Protein AF-A0A920LKP8-F1 (afdb_monomer_lite)

Sequence (84 aa):
MKNIFILTCFLFNSALNFAQNIRDFSAEKFNDALKNNTGIILDVRTSKELSSGIIKNASTIDFMIKGLNLRLVKYKRKDNICLL

Radius of gyration: 19.39 Å; chains: 1; bounding box: 36×62×28 Å

Secondary structure (DSSP, 8-state):
-HHHHHHHHHHHGGG-----------HHHHHHHHHTT-SEEEE---HHHHTT---TTPEE--TTSTTHHHHHGGGTT-S-EEE-

Structure (mmCIF, N/CA/C/O backbone):
data_AF-A0A920LKP8-F1
#
_entry.id   AF-A0A920LKP8-F1
#
loop_
_atom_site.group_PDB
_atom_site.id
_atom_site.type_symbol
_atom_site.label_atom_id
_atom_site.label_alt_id
_atom_site.label_comp_id
_atom_site.label_asym_id
_atom_site.label_entity_id
_atom_site.label_seq_id
_atom_site.pdbx_PDB_ins_code
_atom_site.Cartn_x
_atom_site.Cartn_y
_atom_site.Cartn_z
_atom_site.occupancy
_atom_site.B_iso_or_equiv
_atom_site.auth_seq_id
_atom_site.auth_comp_id
_atom_site.auth_asym_id
_atom_site.auth_atom_id
_atom_site.pdbx_PDB_model_num
ATOM 1 N N . MET A 1 1 ? 21.505 49.540 4.834 1.00 52.50 1 MET A N 1
ATOM 2 C CA . MET A 1 1 ? 22.165 48.209 4.837 1.00 52.50 1 MET A CA 1
ATOM 3 C C . MET A 1 1 ? 21.627 47.257 5.914 1.00 52.50 1 MET A C 1
ATOM 5 O O . MET A 1 1 ? 21.448 46.091 5.605 1.00 52.50 1 MET A O 1
ATOM 9 N N . LYS A 1 2 ? 21.277 47.722 7.129 1.00 52.75 2 LYS A N 1
ATOM 10 C CA . LYS A 1 2 ? 20.656 46.892 8.192 1.00 52.75 2 LYS A CA 1
ATOM 11 C C . LYS A 1 2 ? 19.339 46.198 7.786 1.00 52.75 2 LYS A C 1
ATOM 13 O O . LYS A 1 2 ? 19.131 45.042 8.127 1.00 52.75 2 LYS A O 1
ATOM 18 N N . ASN A 1 3 ? 18.495 46.869 6.998 1.00 55.84 3 ASN A N 1
ATOM 19 C CA . ASN A 1 3 ? 17.167 46.349 6.631 1.00 55.84 3 ASN A CA 1
ATOM 20 C C . ASN A 1 3 ? 17.210 45.230 5.570 1.00 55.84 3 ASN A C 1
ATOM 22 O O . ASN A 1 3 ? 16.285 44.431 5.493 1.00 55.84 3 ASN A O 1
ATOM 26 N N . ILE A 1 4 ? 18.290 45.139 4.783 1.00 60.69 4 ILE A N 1
ATOM 27 C CA . ILE A 1 4 ? 18.487 44.070 3.786 1.00 60.69 4 ILE A CA 1
ATOM 28 C C . ILE A 1 4 ? 18.884 42.753 4.462 1.00 60.69 4 ILE A C 1
ATOM 30 O O . ILE A 1 4 ? 18.436 41.694 4.036 1.00 60.69 4 ILE A O 1
ATOM 34 N N . PHE A 1 5 ? 19.637 42.823 5.564 1.00 58.62 5 PHE A N 1
ATOM 35 C CA . PHE A 1 5 ? 20.079 41.643 6.310 1.00 58.62 5 PHE A CA 1
ATOM 36 C C . PHE A 1 5 ? 18.910 40.908 6.995 1.00 58.62 5 PHE A C 1
ATOM 38 O O . PHE A 1 5 ? 18.869 39.681 7.030 1.00 58.62 5 PHE A O 1
ATOM 45 N N . ILE A 1 6 ? 17.909 41.657 7.476 1.00 61.47 6 ILE A N 1
ATOM 46 C CA . ILE A 1 6 ? 16.693 41.096 8.092 1.00 61.47 6 ILE A CA 1
ATOM 47 C C . ILE A 1 6 ? 15.835 40.367 7.047 1.00 61.47 6 ILE A C 1
ATOM 49 O O . ILE A 1 6 ? 15.316 39.283 7.320 1.00 61.47 6 ILE A O 1
ATOM 53 N N . LEU A 1 7 ? 15.733 40.918 5.833 1.00 58.31 7 LEU A N 1
ATOM 54 C CA . LEU A 1 7 ? 14.959 40.315 4.747 1.00 58.31 7 LEU A CA 1
ATOM 55 C C . LEU A 1 7 ? 15.572 38.982 4.283 1.00 58.31 7 LEU A C 1
ATOM 57 O O . LEU A 1 7 ? 14.846 38.021 4.037 1.00 58.31 7 LEU A O 1
ATOM 61 N N . THR A 1 8 ? 16.904 38.879 4.245 1.00 59.41 8 THR A N 1
ATOM 62 C CA . THR A 1 8 ? 17.602 37.629 3.898 1.00 59.41 8 THR A CA 1
ATOM 63 C C . THR A 1 8 ? 17.434 36.522 4.946 1.00 59.41 8 THR A C 1
ATOM 65 O O . THR A 1 8 ? 17.351 35.351 4.578 1.00 59.41 8 THR A O 1
ATOM 68 N N . CYS A 1 9 ? 17.297 36.858 6.234 1.00 58.59 9 CYS A N 1
ATOM 69 C CA . CYS A 1 9 ? 17.060 35.872 7.298 1.00 58.59 9 CYS A CA 1
ATOM 70 C C . CYS A 1 9 ? 15.622 35.317 7.307 1.00 58.59 9 CYS A C 1
ATOM 72 O O . CYS A 1 9 ? 15.415 34.156 7.670 1.00 58.59 9 CYS A O 1
ATOM 74 N N . PHE A 1 10 ? 14.633 36.113 6.882 1.00 58.31 10 PHE A N 1
ATOM 75 C CA . PHE A 1 10 ? 13.239 35.662 6.760 1.00 58.31 10 PHE A CA 1
ATOM 76 C C . PHE A 1 10 ? 13.036 34.678 5.600 1.00 58.31 10 PHE A C 1
ATOM 78 O O . PHE A 1 10 ? 12.258 33.733 5.723 1.00 58.31 10 PHE A O 1
ATOM 85 N N . LEU A 1 11 ? 13.766 34.851 4.495 1.00 58.91 11 LEU A N 1
ATOM 86 C CA . LE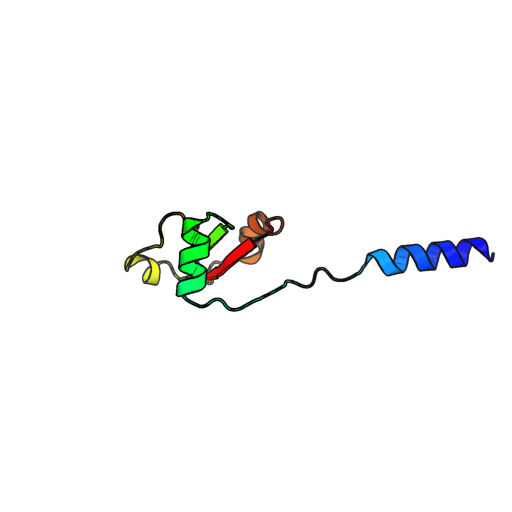U A 1 11 ? 13.642 33.974 3.326 1.00 58.91 11 LEU A CA 1
ATOM 87 C C . LEU 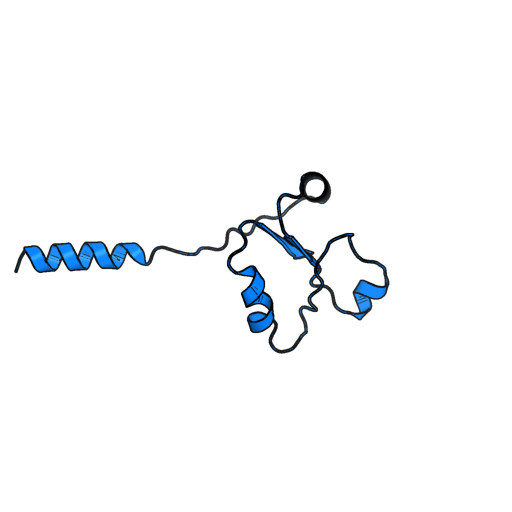A 1 11 ? 14.300 32.600 3.539 1.00 58.91 11 LEU A C 1
ATOM 89 O O . LEU A 1 11 ? 13.781 31.598 3.049 1.00 58.91 11 LEU A O 1
ATOM 93 N N . PHE A 1 12 ? 15.376 32.521 4.332 1.00 55.59 12 PHE A N 1
ATOM 94 C CA . PHE A 1 12 ? 16.093 31.263 4.588 1.00 55.59 12 PHE A CA 1
ATOM 95 C C . PHE A 1 12 ? 15.328 30.264 5.477 1.00 55.59 12 PHE A C 1
ATOM 97 O O . PHE A 1 12 ? 15.532 29.060 5.349 1.00 55.59 12 PHE A O 1
ATOM 104 N N . ASN A 1 13 ? 14.410 30.725 6.337 1.00 54.81 13 ASN A N 1
ATOM 105 C CA . ASN A 1 13 ? 13.619 29.835 7.204 1.00 54.81 13 ASN A CA 1
ATOM 106 C C . ASN A 1 13 ? 12.419 29.181 6.498 1.00 54.81 13 ASN A C 1
ATOM 108 O O . ASN A 1 13 ? 11.863 28.214 7.007 1.00 54.81 13 ASN A O 1
ATOM 112 N N . SER A 1 14 ? 12.015 29.658 5.317 1.00 55.72 14 SER A N 1
ATOM 113 C CA . SER A 1 14 ? 10.885 29.069 4.577 1.00 55.72 14 SER A CA 1
ATOM 114 C C . SER A 1 14 ? 11.219 27.744 3.871 1.00 55.72 14 SER A C 1
ATOM 116 O O . SER A 1 14 ? 10.320 27.047 3.410 1.00 55.72 14 SER A O 1
ATOM 118 N N . ALA A 1 15 ? 12.498 27.354 3.833 1.00 54.25 15 ALA A N 1
ATOM 119 C CA . ALA A 1 15 ? 12.967 26.095 3.249 1.00 54.25 15 ALA A CA 1
ATOM 120 C C . ALA A 1 15 ? 12.893 24.896 4.223 1.00 54.25 15 ALA A C 1
ATOM 122 O O . ALA A 1 15 ? 13.558 23.878 4.022 1.00 54.25 15 ALA A O 1
ATOM 123 N N . LEU A 1 16 ? 12.115 25.008 5.304 1.00 53.97 16 LEU A N 1
ATOM 124 C CA . LEU A 1 16 ? 11.994 23.974 6.327 1.00 53.97 16 LEU A CA 1
ATOM 125 C C . LEU A 1 16 ? 11.188 22.764 5.821 1.00 53.97 16 LEU A C 1
ATOM 127 O O . LEU A 1 16 ? 9.963 22.763 5.796 1.00 53.97 16 LEU A O 1
ATOM 131 N N . ASN A 1 17 ? 11.935 21.714 5.476 1.00 57.53 17 ASN A N 1
ATOM 132 C CA . ASN A 1 17 ? 11.642 20.302 5.735 1.00 57.53 17 ASN A CA 1
ATOM 133 C C . ASN A 1 17 ? 10.220 19.804 5.413 1.00 57.53 17 ASN A C 1
ATOM 135 O O . ASN A 1 17 ? 9.409 19.572 6.309 1.00 57.53 17 ASN A O 1
ATOM 139 N N . PHE A 1 18 ? 9.984 19.432 4.153 1.00 59.19 18 PHE A N 1
ATOM 140 C CA . PHE A 1 18 ? 9.001 18.389 3.832 1.00 59.19 18 PHE A CA 1
ATOM 141 C C . PHE A 1 18 ? 9.552 17.015 4.248 1.00 59.19 18 PHE A C 1
ATOM 143 O O . PHE A 1 18 ? 9.879 16.177 3.407 1.00 59.19 18 PHE A O 1
ATOM 150 N N . ALA A 1 19 ? 9.718 16.788 5.551 1.00 67.06 19 ALA A N 1
ATOM 151 C CA . ALA A 1 19 ? 10.036 15.463 6.061 1.00 67.06 19 ALA A CA 1
ATOM 152 C C . ALA A 1 19 ? 8.783 14.586 5.926 1.00 67.06 19 ALA A C 1
ATOM 154 O O . ALA A 1 19 ? 7.745 14.878 6.521 1.00 67.06 19 ALA A O 1
ATOM 155 N N . GLN A 1 20 ? 8.860 13.526 5.120 1.00 71.19 20 GLN A N 1
ATOM 156 C CA . GLN A 1 20 ? 7.793 12.528 5.067 1.00 71.19 20 GLN A CA 1
ATOM 157 C C . GLN A 1 20 ? 7.700 11.838 6.431 1.00 71.19 20 GLN A C 1
ATOM 159 O O . GLN A 1 20 ? 8.697 11.341 6.951 1.00 71.19 20 GLN A O 1
ATOM 164 N N . ASN A 1 21 ? 6.504 11.822 7.020 1.00 80.12 21 ASN A N 1
ATOM 165 C CA . ASN A 1 21 ? 6.265 11.143 8.285 1.00 80.12 21 ASN A CA 1
ATOM 166 C C . ASN A 1 21 ? 5.869 9.688 8.003 1.00 80.12 21 ASN A C 1
ATOM 168 O O . ASN A 1 21 ? 4.704 9.398 7.738 1.00 80.12 21 ASN A O 1
ATOM 172 N N . ILE A 1 22 ? 6.855 8.790 8.002 1.00 84.69 22 ILE A N 1
ATOM 173 C CA . ILE A 1 22 ? 6.631 7.351 7.833 1.00 84.69 22 ILE A CA 1
ATOM 174 C C . ILE A 1 22 ? 6.384 6.748 9.216 1.00 84.69 22 ILE A C 1
ATOM 176 O O . ILE A 1 22 ? 7.184 6.940 10.132 1.00 84.69 22 ILE A O 1
ATOM 180 N N . ARG A 1 23 ? 5.263 6.039 9.369 1.00 85.81 23 ARG A N 1
ATOM 181 C CA . ARG A 1 23 ? 4.911 5.307 10.590 1.00 85.81 23 ARG A CA 1
ATOM 182 C C . ARG A 1 23 ? 4.440 3.918 10.217 1.00 85.81 23 ARG A C 1
ATOM 184 O O . ARG A 1 23 ? 3.592 3.780 9.338 1.00 85.81 23 ARG A O 1
ATOM 191 N N . ASP A 1 24 ? 4.928 2.926 10.944 1.00 88.44 24 ASP A N 1
ATOM 192 C CA . ASP A 1 24 ? 4.419 1.569 10.825 1.00 88.44 24 ASP A CA 1
ATOM 193 C C . ASP A 1 24 ? 3.028 1.465 11.458 1.00 88.44 24 ASP A C 1
ATOM 195 O O . ASP A 1 24 ? 2.710 2.116 12.461 1.00 88.44 24 ASP A O 1
ATOM 199 N N . PHE A 1 25 ? 2.191 0.619 10.866 1.00 83.25 25 PHE A N 1
ATOM 200 C CA . PHE A 1 25 ? 0.850 0.316 11.346 1.00 83.25 25 PHE A CA 1
ATOM 201 C C . PHE A 1 25 ? 0.732 -1.178 11.628 1.00 83.25 25 PHE A C 1
ATOM 203 O O . PHE A 1 25 ? 1.189 -2.009 10.848 1.00 83.25 25 PHE A O 1
ATOM 210 N N . SER A 1 26 ? 0.071 -1.529 12.733 1.00 90.50 26 SER A N 1
ATOM 211 C CA . SER A 1 26 ? -0.397 -2.901 12.917 1.00 90.50 26 SER A CA 1
ATOM 212 C C . SER A 1 26 ? -1.561 -3.182 11.965 1.00 90.50 26 SER A C 1
ATOM 214 O O . SER A 1 26 ? -2.297 -2.269 11.582 1.00 90.50 26 SER A O 1
ATOM 216 N N . ALA A 1 27 ? -1.775 -4.457 11.632 1.00 88.56 27 ALA A N 1
ATOM 217 C CA . ALA A 1 27 ? -2.911 -4.878 10.813 1.00 88.56 27 ALA A CA 1
ATOM 218 C C . ALA A 1 27 ? -4.265 -4.444 11.412 1.00 88.56 27 ALA A C 1
ATOM 220 O O . ALA A 1 27 ? -5.176 -4.062 10.683 1.00 88.56 27 ALA A O 1
ATOM 221 N N . GLU A 1 28 ? -4.386 -4.446 12.743 1.00 90.69 28 GLU A N 1
ATOM 222 C CA . GLU A 1 28 ? -5.572 -3.964 13.458 1.00 90.69 28 GLU A CA 1
ATOM 223 C C . GLU A 1 28 ? -5.818 -2.468 13.213 1.00 90.69 28 GLU A C 1
ATOM 225 O O . GLU A 1 28 ? -6.881 -2.090 12.722 1.00 90.69 28 GLU A O 1
ATOM 230 N N . LYS A 1 29 ? -4.805 -1.620 13.442 1.00 86.06 29 LYS A N 1
ATOM 231 C CA . LYS A 1 29 ? -4.918 -0.172 13.201 1.00 86.06 29 LYS A CA 1
ATOM 232 C C . LYS A 1 29 ? -5.172 0.149 11.730 1.00 86.06 29 LYS A C 1
ATOM 234 O O . LYS A 1 29 ? -5.872 1.110 11.422 1.00 86.06 29 LYS A O 1
ATOM 239 N N . PHE A 1 30 ? -4.609 -0.645 10.822 1.00 86.38 30 PHE A N 1
ATOM 240 C CA . PHE A 1 30 ? -4.876 -0.522 9.394 1.00 86.38 30 PHE A CA 1
ATOM 241 C C . PHE A 1 30 ? -6.342 -0.847 9.076 1.00 86.38 30 PHE A C 1
ATOM 243 O O . PHE A 1 30 ? -7.004 -0.060 8.406 1.00 86.38 30 PHE A O 1
ATOM 250 N N . ASN A 1 31 ? -6.891 -1.935 9.623 1.00 87.06 31 ASN A N 1
ATOM 251 C CA . ASN A 1 31 ? -8.307 -2.275 9.461 1.00 87.06 31 ASN A CA 1
ATOM 252 C C . ASN A 1 31 ? -9.248 -1.188 9.999 1.00 87.06 31 ASN A C 1
ATOM 254 O O . ASN A 1 31 ? -10.286 -0.923 9.391 1.00 87.06 31 ASN A O 1
ATOM 258 N N . ASP A 1 32 ? -8.897 -0.530 11.099 1.00 85.56 32 ASP A N 1
ATOM 259 C CA . ASP A 1 32 ? -9.689 0.593 11.608 1.00 85.56 32 ASP A CA 1
ATOM 260 C C . ASP A 1 32 ? -9.589 1.828 10.703 1.00 85.56 32 ASP A C 1
ATOM 262 O O . ASP A 1 32 ? -10.598 2.487 10.440 1.00 85.56 32 ASP A O 1
ATOM 266 N N . ALA A 1 33 ? -8.409 2.107 10.142 1.00 80.06 33 ALA A N 1
ATOM 267 C CA . ALA A 1 33 ? -8.233 3.158 9.140 1.00 80.06 33 ALA A CA 1
ATOM 268 C C . ALA A 1 33 ? -9.052 2.890 7.860 1.00 80.06 33 ALA A C 1
ATOM 270 O O . ALA A 1 33 ? -9.637 3.821 7.299 1.00 80.06 33 ALA A O 1
ATOM 271 N N . LEU A 1 34 ? -9.162 1.621 7.436 1.00 81.56 34 LEU A N 1
ATOM 272 C CA . LEU A 1 34 ? -10.019 1.207 6.317 1.00 81.56 34 LEU A CA 1
ATOM 273 C C . LEU A 1 34 ? -11.494 1.523 6.583 1.00 81.56 34 LEU A C 1
ATOM 275 O O . LEU A 1 34 ? -12.162 2.106 5.728 1.00 81.56 34 LEU A O 1
ATOM 279 N N . LYS A 1 35 ? -12.007 1.151 7.763 1.00 84.19 35 LYS A N 1
ATOM 280 C CA . LYS A 1 35 ? -13.415 1.377 8.143 1.00 84.19 35 LYS A CA 1
ATOM 281 C C . LYS A 1 35 ? -13.764 2.862 8.194 1.00 84.19 35 LYS A C 1
ATOM 283 O O . LYS A 1 35 ? -14.859 3.247 7.797 1.00 84.19 35 LYS A O 1
ATOM 288 N N . ASN A 1 36 ? -12.822 3.680 8.655 1.00 82.81 36 ASN A N 1
ATOM 289 C CA . ASN A 1 36 ? -13.015 5.115 8.850 1.00 82.81 36 ASN A CA 1
ATOM 290 C C . ASN A 1 36 ? -12.654 5.959 7.610 1.00 82.81 36 ASN A C 1
ATOM 292 O O . ASN A 1 36 ? -12.784 7.180 7.649 1.00 82.81 36 ASN A O 1
ATOM 296 N N . ASN A 1 37 ? -12.214 5.326 6.514 1.00 76.12 37 ASN A N 1
ATOM 297 C CA . ASN A 1 37 ? -11.848 5.964 5.244 1.00 76.12 37 ASN A CA 1
ATOM 298 C C . ASN A 1 37 ? -10.844 7.127 5.400 1.00 76.12 37 ASN A C 1
ATOM 300 O O . ASN A 1 37 ? -10.967 8.175 4.763 1.00 76.12 37 ASN A O 1
ATOM 304 N N . THR A 1 38 ? -9.848 6.960 6.276 1.00 79.25 38 THR A N 1
ATOM 305 C CA . THR A 1 38 ? -8.955 8.049 6.718 1.00 79.25 38 THR A CA 1
ATOM 306 C C . THR A 1 38 ? -7.780 8.334 5.774 1.00 79.25 38 THR A C 1
ATOM 308 O O . THR A 1 38 ? -6.908 9.139 6.109 1.00 79.25 38 THR A O 1
ATOM 311 N N . GLY A 1 39 ? -7.719 7.690 4.604 1.00 82.56 39 GLY A N 1
ATOM 312 C CA . GLY A 1 39 ? -6.612 7.846 3.661 1.00 82.56 39 GLY A CA 1
ATOM 313 C C . GLY A 1 39 ? -6.754 7.035 2.374 1.00 82.56 39 GLY A C 1
ATOM 314 O O . GLY A 1 39 ? -7.763 6.373 2.138 1.00 82.56 39 GLY A O 1
ATOM 315 N N . ILE A 1 40 ? -5.723 7.103 1.530 1.00 87.44 40 ILE A N 1
ATOM 316 C CA . ILE A 1 40 ? -5.617 6.295 0.308 1.00 87.44 40 ILE A CA 1
ATOM 317 C C . ILE A 1 40 ? -4.826 5.031 0.617 1.00 87.44 40 ILE A C 1
ATOM 319 O O . ILE A 1 40 ? -3.729 5.107 1.163 1.00 87.44 40 ILE A O 1
ATOM 323 N N . ILE A 1 41 ? -5.348 3.883 0.196 1.00 89.31 41 ILE A N 1
ATOM 324 C CA . ILE A 1 41 ? -4.628 2.612 0.254 1.00 89.31 41 ILE A CA 1
ATOM 325 C C . ILE A 1 41 ? -3.926 2.413 -1.084 1.00 89.31 41 ILE A C 1
ATOM 327 O O . ILE A 1 41 ? -4.560 2.496 -2.144 1.00 89.31 41 ILE A O 1
ATOM 331 N N . LEU A 1 42 ? -2.628 2.156 -1.033 1.00 90.81 42 LEU A N 1
ATOM 332 C CA . LEU A 1 42 ? -1.803 1.887 -2.195 1.00 90.81 42 LEU A CA 1
ATOM 333 C C . LEU A 1 42 ? -1.138 0.521 -2.020 1.00 90.81 42 LEU A C 1
ATOM 335 O O . LEU A 1 42 ? -0.210 0.376 -1.234 1.00 90.81 42 LEU A O 1
ATOM 339 N N . ASP A 1 43 ? -1.638 -0.466 -2.753 1.00 92.00 43 ASP A N 1
ATOM 340 C CA . ASP A 1 43 ? -1.053 -1.802 -2.833 1.00 92.00 43 ASP A CA 1
ATOM 341 C C . ASP A 1 43 ? 0.093 -1.744 -3.845 1.00 92.00 43 ASP A C 1
ATOM 343 O O . ASP A 1 43 ? -0.139 -1.497 -5.040 1.00 92.00 43 ASP A O 1
ATOM 347 N N . VAL A 1 44 ? 1.327 -1.861 -3.354 1.00 93.06 44 VAL A N 1
ATOM 348 C CA . VAL A 1 44 ? 2.519 -1.691 -4.187 1.00 93.06 44 VAL A CA 1
ATOM 349 C C . VAL A 1 44 ? 3.049 -3.009 -4.743 1.00 93.06 44 VAL A C 1
ATOM 351 O O . VAL A 1 44 ? 4.048 -3.002 -5.461 1.00 93.06 44 VAL A O 1
ATOM 354 N N . ARG A 1 45 ? 2.388 -4.134 -4.442 1.00 94.31 45 ARG A N 1
ATOM 355 C CA . ARG A 1 45 ? 2.809 -5.477 -4.855 1.00 94.31 45 ARG A CA 1
ATOM 356 C C . ARG A 1 45 ? 2.869 -5.632 -6.375 1.00 94.31 45 ARG A C 1
ATOM 358 O O . ARG A 1 45 ? 2.215 -4.913 -7.138 1.00 94.31 45 ARG A O 1
ATOM 365 N N . THR A 1 46 ? 3.643 -6.615 -6.827 1.00 93.62 46 THR A N 1
ATOM 366 C CA . THR A 1 46 ? 3.735 -6.935 -8.253 1.00 93.62 46 THR A CA 1
ATOM 367 C C . THR A 1 46 ? 2.418 -7.482 -8.788 1.00 93.62 46 THR A C 1
ATOM 369 O O . THR A 1 46 ? 1.628 -8.108 -8.076 1.00 93.62 46 THR A O 1
ATOM 372 N N . SER A 1 47 ? 2.213 -7.348 -10.096 1.00 90.31 47 SER A N 1
ATOM 373 C CA . SER A 1 47 ? 1.011 -7.881 -10.761 1.00 90.31 47 SER A CA 1
ATOM 374 C C . SER A 1 47 ? 0.793 -9.387 -10.519 1.00 90.31 47 SER A C 1
ATOM 376 O O . SER A 1 47 ? -0.346 -9.852 -10.473 1.00 90.31 47 SER A O 1
ATOM 378 N N . LYS A 1 48 ? 1.875 -10.158 -10.326 1.00 92.62 48 LYS A N 1
ATOM 379 C CA . LYS A 1 48 ? 1.806 -11.592 -10.010 1.00 92.62 48 LYS A CA 1
ATOM 380 C C . LYS A 1 48 ? 1.258 -11.839 -8.603 1.00 92.62 48 LYS A C 1
ATOM 382 O O . LYS A 1 48 ? 0.451 -12.745 -8.422 1.00 92.62 48 LYS A O 1
ATOM 387 N N . GLU A 1 49 ? 1.653 -11.036 -7.622 1.00 93.44 49 GLU A N 1
ATOM 388 C CA . GLU A 1 49 ? 1.184 -11.153 -6.236 1.00 93.44 49 GLU A CA 1
ATOM 389 C C . GLU A 1 49 ? -0.288 -10.743 -6.090 1.00 93.44 49 GLU A C 1
ATOM 391 O O . GLU A 1 49 ? -1.029 -11.387 -5.345 1.00 93.44 49 GLU A O 1
ATOM 396 N N . LEU A 1 50 ? -0.744 -9.746 -6.860 1.00 92.62 50 LEU A N 1
ATOM 397 C CA . LEU A 1 50 ? -2.145 -9.291 -6.866 1.00 92.62 50 LEU A CA 1
ATOM 398 C C . LEU A 1 50 ? -3.137 -10.378 -7.320 1.00 92.62 50 LEU A C 1
ATOM 400 O O . LEU A 1 50 ? -4.313 -10.317 -6.966 1.00 92.62 50 LEU A O 1
ATOM 404 N N . SER A 1 51 ? -2.678 -11.396 -8.058 1.00 89.88 51 SER A N 1
ATOM 405 C CA . SER A 1 51 ? -3.523 -12.522 -8.494 1.00 89.88 51 SER A CA 1
ATOM 406 C C . SER A 1 51 ? -4.117 -13.334 -7.333 1.00 89.88 51 SER A C 1
ATOM 408 O O . SER A 1 51 ? -5.131 -14.004 -7.511 1.00 89.88 51 SER A O 1
ATOM 410 N N . SER A 1 52 ? -3.526 -13.230 -6.138 1.00 88.31 52 SER A N 1
ATOM 411 C CA . SER A 1 52 ? -4.018 -13.855 -4.904 1.00 88.31 52 SER A CA 1
ATOM 412 C C . SER A 1 52 ? -5.176 -13.096 -4.241 1.00 88.31 52 SER A C 1
ATOM 414 O O . SER A 1 52 ? -5.786 -13.604 -3.301 1.00 88.31 52 SER A O 1
ATOM 416 N N . GLY A 1 53 ? -5.491 -11.893 -4.726 1.00 90.81 53 GLY A N 1
ATOM 417 C CA . GLY A 1 53 ? -6.526 -11.024 -4.182 1.00 90.81 53 GLY A CA 1
ATOM 418 C C . GLY A 1 53 ? -6.007 -9.624 -3.867 1.00 90.81 53 GLY A C 1
ATOM 419 O O . GLY A 1 53 ? -4.809 -9.391 -3.686 1.00 90.81 53 GLY A O 1
ATOM 420 N N . ILE A 1 54 ? -6.946 -8.682 -3.793 1.00 90.44 54 ILE A N 1
ATOM 421 C CA . ILE A 1 54 ? -6.692 -7.263 -3.535 1.00 90.44 54 ILE A CA 1
ATOM 422 C C . ILE A 1 54 ? -7.577 -6.755 -2.400 1.00 90.44 54 ILE A C 1
ATOM 424 O O . ILE A 1 54 ? -8.701 -7.225 -2.207 1.00 90.44 54 ILE A O 1
ATOM 428 N N . ILE A 1 55 ? -7.087 -5.755 -1.671 1.00 86.38 55 ILE A N 1
ATOM 429 C CA . ILE A 1 55 ? -7.890 -5.052 -0.670 1.00 86.38 55 ILE A CA 1
ATOM 430 C C . ILE A 1 55 ? -8.896 -4.158 -1.397 1.00 86.38 55 ILE A C 1
ATOM 432 O O . ILE A 1 55 ? -8.554 -3.417 -2.321 1.00 86.38 55 ILE A O 1
ATOM 436 N N . LYS A 1 56 ? -10.161 -4.219 -0.974 1.00 83.94 56 LYS A N 1
ATOM 437 C CA . LYS A 1 56 ? -11.229 -3.394 -1.543 1.00 83.94 56 LYS A CA 1
ATOM 438 C C . LYS A 1 56 ? -10.860 -1.909 -1.435 1.00 83.94 56 LYS A C 1
ATOM 440 O O . LYS A 1 56 ? -10.444 -1.451 -0.377 1.00 83.94 56 LYS A O 1
ATOM 445 N N . ASN A 1 57 ? -11.061 -1.164 -2.522 1.00 84.94 57 ASN A N 1
ATOM 446 C CA . ASN A 1 57 ? -10.747 0.267 -2.655 1.00 84.94 57 ASN A CA 1
ATOM 447 C C . ASN A 1 57 ? -9.245 0.622 -2.637 1.00 84.94 57 ASN A C 1
ATOM 449 O O . ASN A 1 57 ? -8.913 1.809 -2.624 1.00 84.94 57 ASN A O 1
ATOM 453 N N . ALA A 1 58 ? -8.338 -0.359 -2.687 1.00 89.25 58 ALA A N 1
ATOM 454 C CA . ALA A 1 58 ? -6.922 -0.082 -2.884 1.00 89.25 58 ALA A CA 1
ATOM 455 C C . ALA A 1 58 ? -6.630 0.338 -4.329 1.00 89.25 58 ALA A C 1
ATOM 457 O O . ALA A 1 58 ? -7.119 -0.257 -5.290 1.00 89.25 58 ALA A O 1
ATOM 458 N N . SER A 1 59 ? -5.797 1.364 -4.481 1.00 90.31 59 SER A N 1
ATOM 459 C CA . SER A 1 59 ? -5.133 1.639 -5.752 1.00 90.31 59 SER A CA 1
ATOM 460 C C . SER A 1 59 ? -3.924 0.723 -5.875 1.00 90.31 59 SER A C 1
ATOM 462 O O . SER A 1 59 ? -3.167 0.587 -4.923 1.00 90.31 59 SER A O 1
ATOM 464 N N . THR A 1 60 ? -3.702 0.131 -7.041 1.00 91.88 60 THR A N 1
ATOM 465 C CA . THR A 1 60 ? -2.548 -0.745 -7.273 1.00 91.88 60 THR A CA 1
ATOM 466 C C . THR A 1 60 ? -1.456 -0.002 -8.032 1.00 91.88 60 THR A C 1
ATOM 468 O O . THR A 1 60 ? -1.737 0.680 -9.029 1.00 91.88 60 THR A O 1
ATOM 471 N N . ILE A 1 61 ? -0.205 -0.141 -7.605 1.00 91.94 61 ILE A N 1
ATOM 472 C CA . ILE A 1 61 ? 0.949 0.328 -8.368 1.00 91.94 61 ILE A CA 1
ATOM 473 C C . ILE A 1 61 ? 2.120 -0.629 -8.196 1.00 91.94 61 ILE A C 1
ATOM 475 O O . ILE A 1 61 ? 2.745 -0.673 -7.155 1.00 91.94 61 ILE A O 1
ATOM 479 N N . ASP A 1 62 ? 2.453 -1.362 -9.247 1.00 93.12 62 ASP A N 1
ATOM 480 C CA . ASP A 1 62 ? 3.590 -2.276 -9.200 1.00 93.12 62 ASP A CA 1
ATOM 481 C C . ASP A 1 62 ? 4.885 -1.507 -8.871 1.00 93.12 62 ASP A C 1
ATOM 483 O O . ASP A 1 62 ? 5.280 -0.608 -9.624 1.00 93.12 62 ASP A O 1
ATOM 487 N N . PHE A 1 63 ? 5.536 -1.821 -7.746 1.00 91.81 63 PHE A N 1
ATOM 488 C CA . PHE A 1 63 ? 6.757 -1.130 -7.316 1.00 91.81 63 PHE A CA 1
ATOM 489 C C . PHE A 1 63 ? 7.928 -1.321 -8.291 1.00 91.81 63 PHE A C 1
ATOM 491 O O . PHE A 1 63 ? 8.843 -0.495 -8.327 1.00 91.81 63 PHE A O 1
ATOM 498 N N . 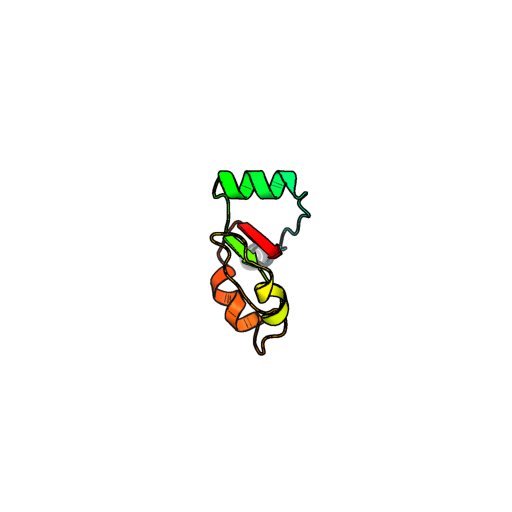MET A 1 64 ? 7.879 -2.362 -9.128 1.00 91.38 64 MET A N 1
ATOM 499 C CA . MET A 1 64 ? 8.884 -2.648 -10.153 1.00 91.38 64 MET A CA 1
ATOM 500 C C . MET A 1 64 ? 8.632 -1.882 -11.456 1.00 91.38 64 MET A C 1
ATOM 502 O O . MET A 1 64 ? 9.416 -1.983 -12.405 1.00 91.38 64 MET A O 1
ATOM 506 N N . ILE A 1 65 ? 7.548 -1.102 -11.545 1.00 92.31 65 ILE A N 1
ATOM 507 C CA . ILE A 1 65 ? 7.214 -0.393 -12.775 1.00 92.31 65 ILE A CA 1
ATOM 508 C C . ILE A 1 65 ? 8.238 0.696 -13.103 1.00 92.31 65 ILE A C 1
ATOM 510 O O . ILE A 1 65 ? 8.605 1.543 -12.281 1.00 92.31 65 ILE A O 1
ATOM 514 N N . LYS A 1 66 ? 8.646 0.749 -14.374 1.00 93.81 66 LYS A N 1
ATOM 515 C CA . LYS A 1 66 ? 9.483 1.843 -14.867 1.00 93.81 66 LYS A CA 1
ATOM 516 C C . LYS A 1 66 ? 8.756 3.178 -14.672 1.00 93.81 66 LYS A C 1
ATOM 518 O O . LYS A 1 66 ? 7.616 3.355 -15.104 1.00 93.81 66 LYS A O 1
ATOM 523 N N . GLY A 1 67 ? 9.435 4.132 -14.038 1.00 88.81 67 GLY A N 1
ATOM 524 C CA . GLY A 1 67 ? 8.876 5.458 -13.779 1.00 88.81 67 GLY A CA 1
ATOM 525 C C . GLY A 1 67 ? 7.892 5.510 -12.607 1.00 88.81 67 GLY A C 1
ATOM 526 O O . GLY A 1 67 ? 7.028 6.388 -12.599 1.00 88.81 67 GLY A O 1
ATOM 527 N N . LEU A 1 68 ? 8.024 4.622 -11.612 1.00 88.06 68 LEU A N 1
ATOM 528 C CA . LEU A 1 68 ? 7.253 4.656 -10.361 1.00 88.06 68 LEU A CA 1
ATOM 529 C C . LEU A 1 68 ? 7.122 6.081 -9.792 1.00 88.06 68 LEU A C 1
ATOM 531 O O . LEU A 1 68 ? 6.017 6.549 -9.531 1.00 88.06 68 LEU A O 1
ATOM 535 N N . ASN A 1 69 ? 8.232 6.821 -9.719 1.00 85.88 69 ASN A N 1
ATOM 536 C CA . ASN A 1 69 ? 8.262 8.197 -9.216 1.00 85.88 69 ASN A CA 1
ATOM 537 C C . ASN A 1 69 ? 7.318 9.156 -9.957 1.00 85.88 69 ASN A C 1
ATOM 539 O O . ASN A 1 69 ? 6.728 10.027 -9.322 1.00 85.88 69 ASN A O 1
ATOM 543 N N . LEU A 1 70 ? 7.146 8.996 -11.275 1.00 87.06 70 LEU A N 1
ATOM 544 C CA . LEU A 1 70 ? 6.224 9.812 -12.076 1.00 87.06 70 LEU A CA 1
ATOM 545 C C . LEU A 1 70 ? 4.770 9.468 -11.752 1.00 87.06 70 LEU A C 1
ATOM 547 O O . LEU A 1 70 ? 3.924 10.350 -11.626 1.00 87.06 70 LEU A O 1
ATOM 551 N N . ARG A 1 71 ? 4.483 8.181 -11.559 1.00 85.31 71 ARG A N 1
ATOM 552 C CA . ARG A 1 71 ? 3.145 7.701 -11.198 1.00 85.31 71 ARG A CA 1
ATOM 553 C C . ARG A 1 71 ? 2.764 8.074 -9.767 1.00 85.31 71 ARG A C 1
ATOM 555 O O . ARG A 1 71 ? 1.586 8.314 -9.513 1.00 85.31 71 ARG A O 1
ATOM 562 N N . LEU A 1 72 ? 3.738 8.177 -8.861 1.00 85.94 72 LEU A N 1
ATOM 563 C CA . LEU A 1 72 ? 3.525 8.621 -7.482 1.00 85.94 72 LEU A CA 1
ATOM 564 C C . LEU A 1 72 ? 3.239 10.128 -7.362 1.00 85.94 72 LEU A C 1
ATOM 566 O O . LEU A 1 72 ? 2.707 10.559 -6.340 1.00 85.94 72 LEU A O 1
ATOM 570 N N . VAL A 1 73 ? 3.509 10.937 -8.400 1.00 84.12 73 VAL A N 1
ATOM 571 C CA . VAL A 1 73 ? 3.232 12.391 -8.392 1.00 84.12 73 VAL A CA 1
ATOM 572 C C . VAL A 1 73 ? 1.773 12.693 -8.047 1.00 84.12 73 VAL A C 1
ATOM 574 O O . VAL A 1 73 ? 1.512 13.632 -7.297 1.00 84.12 73 VAL A O 1
ATOM 577 N N . LYS A 1 74 ? 0.827 11.866 -8.508 1.00 81.38 74 LYS A N 1
ATOM 578 C CA . LYS A 1 74 ? -0.608 12.049 -8.232 1.00 81.38 74 LYS A CA 1
ATOM 579 C C . LYS A 1 74 ? -0.986 11.890 -6.752 1.00 81.38 74 LYS A C 1
ATOM 581 O O . LYS A 1 74 ? -2.059 12.335 -6.356 1.00 81.38 74 LYS A O 1
AT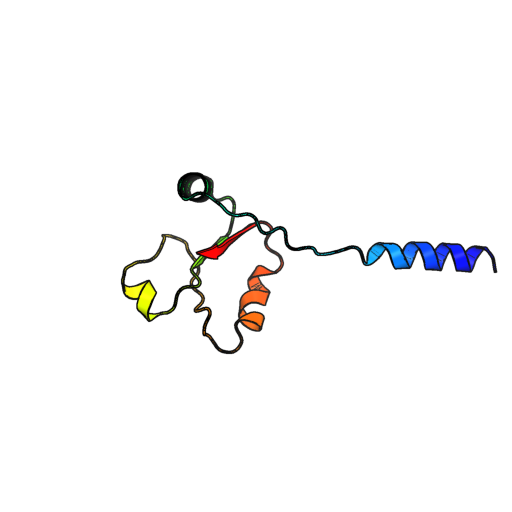OM 586 N N . TYR A 1 75 ? -0.112 11.294 -5.937 1.00 82.44 75 TYR A N 1
ATOM 587 C CA . TYR A 1 75 ? -0.332 11.098 -4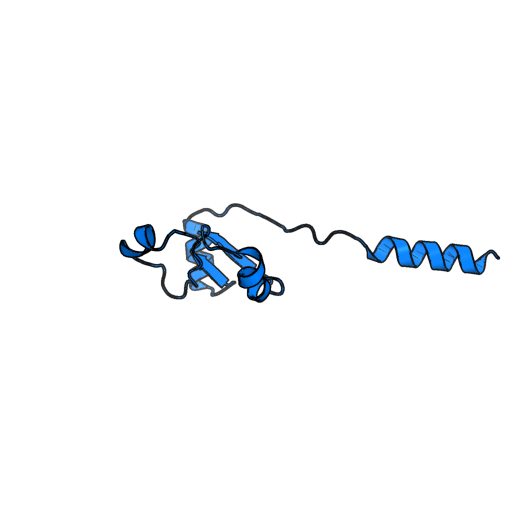.503 1.00 82.44 75 TYR A CA 1
ATOM 588 C C . TYR A 1 75 ? 0.451 12.090 -3.623 1.00 82.44 75 TYR A C 1
ATOM 590 O O . TYR A 1 75 ? 0.154 12.202 -2.441 1.00 82.44 75 TYR A O 1
ATOM 598 N N . LYS A 1 76 ? 1.387 12.881 -4.176 1.00 69.19 76 LYS A N 1
ATOM 599 C CA . LYS A 1 76 ? 2.262 13.802 -3.410 1.00 69.19 76 LYS A CA 1
ATOM 600 C C . LYS A 1 76 ? 1.542 14.916 -2.628 1.00 69.19 76 LYS A C 1
ATOM 602 O O . LYS A 1 76 ? 2.184 15.597 -1.840 1.00 69.19 76 LYS A O 1
ATOM 607 N N . ARG A 1 77 ? 0.246 15.137 -2.870 1.00 68.06 77 ARG A N 1
ATOM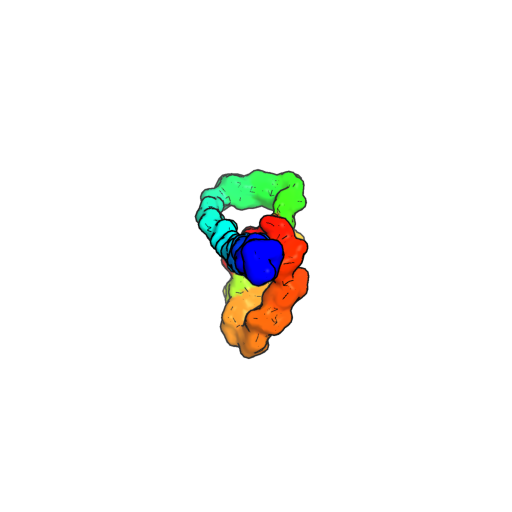 608 C CA . ARG A 1 77 ? -0.589 16.149 -2.188 1.00 68.06 77 ARG A CA 1
ATOM 609 C C . ARG A 1 77 ? -1.669 15.531 -1.294 1.00 68.06 77 ARG A C 1
ATOM 611 O O . ARG A 1 77 ? -2.690 16.164 -1.052 1.00 68.06 77 ARG A O 1
ATOM 618 N N . LYS A 1 78 ? -1.520 14.261 -0.923 1.00 73.38 78 LYS A N 1
ATOM 619 C CA . LYS A 1 78 ? -2.497 13.541 -0.106 1.00 73.38 78 LYS A CA 1
ATOM 620 C C . LYS A 1 78 ? -1.958 13.402 1.307 1.00 73.38 78 LYS A C 1
ATOM 622 O O . LYS A 1 78 ? -0.808 13.015 1.480 1.00 73.38 78 LYS A O 1
ATOM 627 N N . ASP A 1 79 ? -2.813 13.710 2.276 1.00 69.75 79 ASP A N 1
ATOM 628 C CA . ASP A 1 79 ? -2.405 13.838 3.676 1.00 69.75 79 ASP A CA 1
ATOM 629 C C . ASP A 1 79 ? -2.071 12.482 4.310 1.00 69.75 79 ASP A C 1
ATOM 631 O O . ASP A 1 79 ? -1.164 12.408 5.129 1.00 69.75 79 ASP A O 1
ATOM 635 N N . ASN A 1 80 ? -2.737 11.401 3.877 1.00 79.88 80 ASN A N 1
ATOM 636 C CA . ASN A 1 80 ? -2.521 10.047 4.389 1.00 79.88 80 ASN A CA 1
ATOM 637 C C . ASN A 1 80 ? -2.500 9.011 3.255 1.00 79.88 80 ASN A C 1
ATOM 639 O O . ASN A 1 80 ? -3.485 8.851 2.523 1.00 79.88 80 ASN A O 1
ATOM 643 N N . ILE A 1 81 ? -1.388 8.282 3.142 1.00 81.31 81 ILE A N 1
ATOM 644 C CA . ILE A 1 81 ? -1.218 7.142 2.235 1.00 81.31 81 ILE A CA 1
ATOM 645 C C . ILE A 1 81 ? -0.798 5.940 3.075 1.00 81.31 81 ILE A C 1
ATOM 647 O O . ILE A 1 81 ? 0.202 6.003 3.787 1.00 81.31 81 ILE A O 1
ATOM 651 N N . CYS A 1 82 ? -1.540 4.845 2.967 1.00 79.31 82 CYS A N 1
ATOM 652 C CA . CYS A 1 82 ? -1.166 3.565 3.550 1.00 79.31 82 CYS A CA 1
ATOM 653 C C . CYS A 1 82 ? -0.607 2.668 2.442 1.00 79.31 82 CYS A C 1
ATOM 655 O O . CYS A 1 82 ? -1.298 2.416 1.454 1.00 79.31 82 CYS A O 1
ATOM 657 N N . LEU A 1 83 ? 0.638 2.224 2.602 1.00 79.31 83 LEU A N 1
ATOM 658 C CA . LEU A 1 83 ? 1.332 1.348 1.657 1.00 79.31 83 LEU A CA 1
ATOM 659 C C . LEU A 1 83 ? 1.221 -0.105 2.124 1.00 79.31 83 LEU A C 1
ATOM 661 O O . LEU A 1 83 ? 1.319 -0.354 3.328 1.00 79.31 83 LEU A O 1
ATOM 665 N N . LEU A 1 84 ? 1.034 -1.030 1.180 1.00 74.56 84 LEU A N 1
ATOM 666 C CA . LEU A 1 84 ? 0.985 -2.472 1.430 1.00 74.56 84 LEU A CA 1
ATOM 667 C C . LEU A 1 84 ? 1.870 -3.240 0.452 1.00 74.56 84 LEU A C 1
ATOM 669 O O . LEU A 1 84 ? 1.802 -2.909 -0.756 1.00 74.56 84 LEU A O 1
#

Foldseek 3Di:
DVVVVVVVVVVVVVPDDPDDDDDDDDPVRVVVCVVVVVFAEEEQDAPVVCVVDDDPRHDYHPVPDDPSVVVCVVVPPTPDYHYD

pLDDT: mean 79.31, std 13.15, range [52.5, 94.31]